Protein AF-A0A957CL96-F1 (afdb_monomer)

Foldseek 3Di:
DPAAEEEEAAQLPNVLLVVVVVVQQVPQDDPDPVSRHHYHYDHDNVLQDNLVCCVVVVDVDQSLVSSVVSVVVCVVVVHPYYDYSHPSCPDPVRND

Radius of gyration: 14.55 Å; Cα contacts (8 Å, |Δi|>4): 151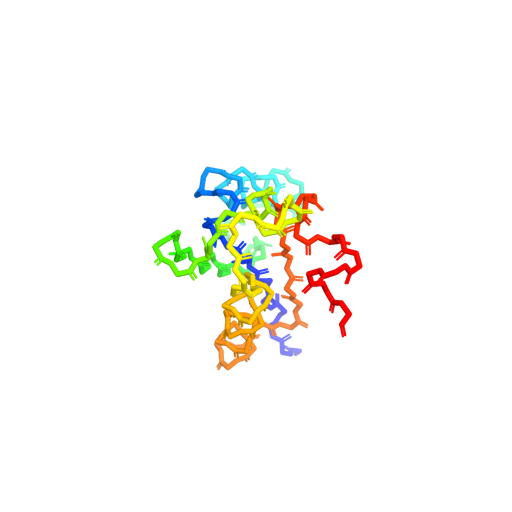; chains: 1; bounding box: 31×26×44 Å

Structure (mmCIF, N/CA/C/O backbone):
data_AF-A0A957CL96-F1
#
_entry.id   AF-A0A957CL96-F1
#
loop_
_atom_site.group_PDB
_atom_site.id
_atom_site.type_symbol
_atom_site.label_atom_id
_atom_site.label_alt_id
_atom_site.label_comp_id
_atom_site.label_asym_id
_atom_site.label_entity_id
_atom_site.label_seq_id
_atom_site.pdbx_PDB_ins_code
_atom_site.Cartn_x
_atom_site.Cartn_y
_atom_site.Cartn_z
_atom_site.occupancy
_atom_site.B_iso_or_equiv
_atom_site.auth_seq_id
_atom_site.auth_comp_id
_atom_site.auth_asym_id
_atom_site.auth_atom_id
_atom_site.pdbx_PDB_model_num
ATOM 1 N N . MET A 1 1 ? -18.797 -8.011 15.217 1.00 50.56 1 MET A N 1
ATOM 2 C CA . MET A 1 1 ? -18.455 -7.633 13.829 1.00 50.56 1 MET A CA 1
ATOM 3 C C . MET A 1 1 ? -16.966 -7.845 13.677 1.00 50.56 1 MET A C 1
ATOM 5 O O . MET A 1 1 ? -16.251 -7.521 14.615 1.00 50.56 1 MET A O 1
ATOM 9 N N . THR A 1 2 ? -16.512 -8.444 12.582 1.00 61.53 2 THR A N 1
ATOM 10 C CA . THR A 1 2 ? -15.079 -8.557 12.286 1.00 61.53 2 THR A CA 1
ATOM 11 C C . THR A 1 2 ? -14.493 -7.154 12.145 1.00 61.53 2 THR A C 1
ATOM 13 O O . THR A 1 2 ? -15.100 -6.299 11.496 1.00 61.53 2 THR A O 1
ATOM 16 N N . GLU A 1 3 ? -13.364 -6.908 12.798 1.00 77.44 3 GLU A N 1
ATOM 17 C CA . GLU A 1 3 ? -12.598 -5.669 12.673 1.00 77.44 3 GLU A CA 1
ATOM 18 C C . GLU A 1 3 ? -12.284 -5.393 11.194 1.00 77.44 3 GLU A C 1
ATOM 20 O O . GLU A 1 3 ? -11.892 -6.299 10.457 1.00 77.44 3 GLU A O 1
ATOM 25 N N . LYS A 1 4 ? -12.516 -4.160 10.730 1.00 86.94 4 LYS A N 1
ATOM 26 C CA . LYS A 1 4 ? -12.260 -3.772 9.338 1.00 86.94 4 LYS A CA 1
ATOM 27 C C . LYS A 1 4 ? -10.881 -3.130 9.249 1.00 86.94 4 LYS A C 1
ATOM 29 O O . LYS A 1 4 ? -10.733 -1.952 9.549 1.00 86.94 4 LYS A O 1
ATOM 34 N N . ILE A 1 5 ? -9.894 -3.916 8.832 1.00 96.88 5 ILE A N 1
ATOM 35 C CA . ILE A 1 5 ? -8.509 -3.469 8.663 1.00 96.88 5 ILE A CA 1
ATOM 36 C C . ILE A 1 5 ? -8.334 -2.829 7.277 1.00 96.88 5 ILE A C 1
ATOM 38 O O . ILE A 1 5 ? -8.745 -3.412 6.267 1.00 96.88 5 ILE A O 1
ATOM 42 N N . ILE A 1 6 ? -7.696 -1.658 7.220 1.00 98.12 6 ILE A N 1
ATOM 43 C CA . ILE A 1 6 ? -7.272 -1.009 5.971 1.00 98.12 6 ILE A CA 1
ATOM 44 C C . ILE A 1 6 ? -5.824 -1.407 5.670 1.00 98.12 6 ILE A C 1
ATOM 46 O O . ILE A 1 6 ? -4.933 -1.228 6.495 1.00 98.12 6 ILE A O 1
ATOM 50 N N . GLY A 1 7 ? -5.566 -1.922 4.473 1.00 98.44 7 GLY A N 1
ATOM 51 C CA . GLY A 1 7 ? -4.217 -2.128 3.959 1.00 98.44 7 GLY A CA 1
ATOM 52 C C . GLY A 1 7 ? -3.744 -0.946 3.114 1.00 98.44 7 GLY A C 1
ATOM 53 O O . GLY A 1 7 ? -4.495 -0.430 2.291 1.00 98.44 7 GLY A O 1
ATOM 54 N N . VAL A 1 8 ? -2.486 -0.544 3.262 1.00 98.56 8 VAL A N 1
ATOM 55 C CA . VAL A 1 8 ? -1.822 0.450 2.410 1.00 98.56 8 VAL A CA 1
ATOM 56 C C . VAL A 1 8 ? -0.630 -0.211 1.727 1.00 98.56 8 VAL A C 1
ATOM 58 O O . VAL A 1 8 ? 0.276 -0.712 2.394 1.00 98.56 8 VAL A O 1
ATOM 61 N N . VAL A 1 9 ? -0.632 -0.221 0.392 1.00 98.19 9 VAL A N 1
ATOM 62 C CA . VAL A 1 9 ? 0.494 -0.689 -0.428 1.00 98.19 9 VAL A CA 1
ATOM 63 C C . VAL A 1 9 ? 1.508 0.446 -0.549 1.00 98.19 9 VAL A C 1
ATOM 65 O O . VAL A 1 9 ? 1.434 1.290 -1.443 1.00 98.19 9 VAL A O 1
ATOM 68 N 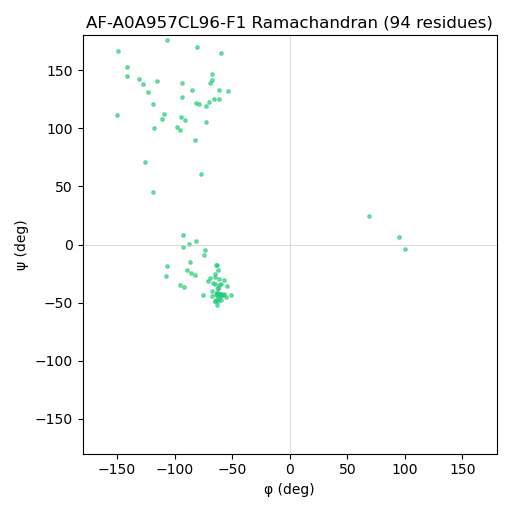N . GLY A 1 10 ? 2.445 0.494 0.390 1.00 96.00 10 GLY A N 1
ATOM 69 C CA . GLY A 1 10 ? 3.530 1.464 0.407 1.00 96.00 10 GLY A CA 1
ATOM 70 C C . GLY A 1 10 ? 4.691 1.083 -0.518 1.00 96.00 10 GLY A C 1
ATOM 71 O O . GLY A 1 10 ? 4.804 -0.031 -1.024 1.00 96.00 10 GLY A O 1
ATOM 72 N N . GLY A 1 11 ? 5.618 2.021 -0.709 1.00 94.38 11 GLY A N 1
ATOM 73 C CA . GLY A 1 11 ? 6.859 1.777 -1.454 1.00 94.38 11 GLY A CA 1
ATOM 74 C C . GLY A 1 11 ? 6.857 2.285 -2.897 1.00 94.38 11 GLY A C 1
ATOM 75 O O . GLY A 1 11 ? 7.908 2.272 -3.525 1.00 94.38 11 GLY A O 1
ATOM 76 N N . ALA A 1 12 ? 5.739 2.832 -3.386 1.00 93.00 12 ALA A N 1
ATOM 77 C CA . ALA A 1 12 ? 5.618 3.422 -4.723 1.00 93.00 12 ALA A CA 1
ATOM 78 C C . ALA A 1 12 ? 5.250 4.929 -4.714 1.00 93.00 12 ALA A C 1
ATOM 80 O O . ALA A 1 12 ? 4.398 5.359 -5.485 1.00 93.00 12 ALA A O 1
ATOM 81 N N . GLY A 1 13 ? 5.845 5.812 -3.902 1.00 93.81 13 GLY A N 1
ATOM 82 C CA . GLY A 1 13 ? 7.058 5.686 -3.079 1.00 93.81 13 GLY A CA 1
ATOM 83 C C . GLY A 1 13 ? 6.803 5.560 -1.563 1.00 93.81 13 GLY A C 1
ATOM 84 O O . GLY A 1 13 ? 5.659 5.658 -1.119 1.00 93.81 13 GLY A O 1
ATOM 85 N N . PRO A 1 14 ? 7.852 5.360 -0.737 1.00 94.81 14 PRO A N 1
ATOM 86 C CA . PRO A 1 14 ? 7.717 5.119 0.708 1.00 94.81 14 PRO A CA 1
ATOM 87 C C . PRO A 1 14 ? 6.938 6.197 1.467 1.00 94.81 14 PRO A C 1
ATOM 89 O O . PRO A 1 14 ? 6.064 5.873 2.267 1.00 94.81 14 PRO A O 1
ATOM 92 N N . TYR A 1 15 ? 7.224 7.472 1.188 1.00 98.06 15 TYR A N 1
ATOM 93 C CA . TYR A 1 15 ? 6.595 8.594 1.886 1.00 98.06 15 TYR A CA 1
ATOM 94 C C . TYR A 1 15 ? 5.111 8.755 1.553 1.00 98.06 15 TYR A C 1
ATOM 96 O O . TYR A 1 15 ? 4.354 9.172 2.419 1.00 98.06 15 TYR A O 1
ATOM 104 N N . ALA A 1 16 ? 4.673 8.360 0.354 1.00 98.00 16 ALA A N 1
ATOM 105 C CA . ALA A 1 16 ? 3.257 8.406 -0.010 1.00 98.00 16 ALA A CA 1
ATOM 106 C C . ALA A 1 16 ? 2.417 7.420 0.823 1.00 98.00 16 ALA A C 1
ATOM 108 O O . ALA A 1 16 ? 1.281 7.717 1.180 1.00 98.00 16 ALA A O 1
ATOM 109 N N . GLY A 1 17 ? 2.994 6.267 1.191 1.00 97.88 17 GLY A N 1
ATOM 110 C CA . GLY A 1 17 ? 2.370 5.330 2.129 1.00 97.88 17 GLY A CA 1
ATOM 111 C C . GLY A 1 17 ? 2.174 5.934 3.520 1.00 97.88 17 GLY A C 1
ATOM 112 O O . GLY A 1 17 ? 1.106 5.786 4.107 1.00 97.88 17 GLY A O 1
ATOM 113 N N . LEU A 1 18 ? 3.184 6.651 4.026 1.00 98.19 18 LEU A N 1
ATOM 114 C CA . LEU A 1 18 ? 3.105 7.337 5.321 1.00 98.19 18 LEU A CA 1
ATOM 115 C C . LEU A 1 18 ? 2.098 8.492 5.299 1.00 98.19 18 LEU A C 1
ATOM 117 O O . LEU A 1 18 ? 1.284 8.587 6.210 1.00 98.19 18 LEU A O 1
ATOM 121 N N . ASP A 1 19 ? 2.118 9.312 4.248 1.00 98.50 19 ASP A N 1
ATOM 122 C CA . ASP A 1 19 ? 1.179 10.424 4.053 1.00 98.50 19 ASP A CA 1
ATOM 123 C C . ASP A 1 19 ? -0.277 9.936 4.000 1.00 98.50 19 ASP A C 1
ATOM 125 O O . ASP A 1 19 ? -1.147 10.502 4.659 1.00 98.50 19 ASP A O 1
ATOM 129 N N . LEU A 1 20 ? -0.551 8.827 3.303 1.00 98.50 20 LEU A N 1
ATOM 130 C CA . LEU A 1 20 ? -1.888 8.233 3.313 1.00 98.50 20 LEU A CA 1
ATOM 131 C C . LEU A 1 20 ? -2.284 7.729 4.709 1.00 98.50 20 LEU A C 1
ATOM 133 O O . LEU A 1 20 ? -3.418 7.945 5.127 1.00 98.50 20 LEU A O 1
ATOM 137 N N . CYS A 1 21 ? -1.373 7.080 5.441 1.00 98.25 21 CYS A N 1
ATOM 138 C CA . CYS A 1 21 ? -1.659 6.637 6.809 1.00 98.25 21 CYS A CA 1
ATOM 139 C C . CYS A 1 21 ? -1.968 7.822 7.729 1.00 98.25 21 CYS A C 1
ATOM 141 O O . CYS A 1 21 ? -2.921 7.755 8.497 1.00 98.25 21 CYS A O 1
ATOM 143 N N . GLN A 1 22 ? -1.206 8.913 7.618 1.00 98.31 22 GLN A N 1
ATOM 144 C CA . GLN A 1 22 ? -1.453 10.139 8.370 1.00 98.31 22 GLN A CA 1
ATOM 145 C C . GLN A 1 22 ? -2.843 10.707 8.064 1.00 98.31 22 GLN A C 1
ATOM 147 O O . GLN A 1 22 ? -3.602 10.964 8.991 1.00 98.31 22 GLN A O 1
ATOM 152 N N . LYS A 1 23 ? -3.220 10.806 6.785 1.00 98.56 23 LYS A N 1
ATOM 153 C CA . LYS A 1 23 ? -4.551 11.287 6.378 1.00 98.56 23 LYS A CA 1
ATOM 154 C C . LYS A 1 23 ? -5.684 10.397 6.873 1.00 98.56 23 LYS A C 1
ATOM 156 O O . LYS A 1 23 ? -6.724 10.906 7.262 1.00 98.56 23 LYS A O 1
ATOM 161 N N . ILE A 1 24 ? -5.495 9.075 6.892 1.00 97.81 24 ILE A N 1
ATOM 162 C CA . ILE A 1 24 ? -6.489 8.166 7.483 1.00 97.81 24 ILE A CA 1
ATOM 163 C C . ILE A 1 24 ? -6.697 8.508 8.960 1.00 97.81 24 ILE A C 1
ATOM 165 O O . ILE A 1 24 ? -7.840 8.567 9.399 1.00 97.81 24 ILE A O 1
ATOM 169 N N . LEU A 1 25 ? -5.625 8.758 9.718 1.00 96.50 25 LEU A N 1
ATOM 170 C CA . LEU A 1 25 ? -5.738 9.147 11.124 1.00 96.50 25 LEU A CA 1
ATOM 171 C C . LEU A 1 25 ? -6.424 10.512 11.278 1.00 96.50 25 LEU A C 1
ATOM 173 O O . LEU A 1 25 ? -7.364 10.625 12.054 1.00 96.50 25 LEU A O 1
ATOM 177 N N . GLU A 1 26 ? -5.995 11.523 10.522 1.00 97.94 26 GLU A N 1
ATOM 178 C CA . GLU A 1 26 ? -6.531 12.893 10.594 1.00 97.94 26 GLU A CA 1
ATOM 179 C C . GLU A 1 26 ? -8.024 12.976 10.242 1.00 97.94 26 GLU A C 1
ATOM 181 O O . GLU A 1 26 ? -8.757 13.753 10.848 1.00 97.94 26 GLU A O 1
ATOM 186 N N . GLU A 1 27 ? -8.486 12.144 9.305 1.00 97.62 27 GLU A N 1
ATOM 187 C CA . GLU A 1 27 ? -9.884 12.098 8.859 1.00 97.62 27 GLU A CA 1
ATOM 188 C C . GLU A 1 27 ? -10.736 11.069 9.631 1.00 97.62 27 GLU A C 1
ATOM 190 O O . GLU A 1 27 ? -11.938 10.935 9.383 1.00 97.62 27 GLU A O 1
ATOM 195 N N . THR A 1 28 ? -10.147 10.318 10.570 1.00 96.44 28 THR A N 1
ATOM 196 C CA . THR A 1 28 ? -10.906 9.390 11.418 1.00 96.44 28 THR A CA 1
ATOM 197 C C . THR A 1 28 ? -11.565 10.147 12.567 1.00 96.44 28 THR A C 1
ATOM 199 O O . THR A 1 28 ? -10.902 10.760 13.398 1.00 96.44 28 THR A O 1
ATOM 202 N N . VAL A 1 29 ? -12.892 10.050 12.663 1.00 96.50 29 VAL A N 1
ATOM 203 C CA . VAL A 1 29 ? -13.641 10.549 13.823 1.00 96.50 29 VAL A CA 1
ATOM 204 C C . VAL A 1 29 ? -13.389 9.616 15.012 1.00 96.50 29 VAL A C 1
ATOM 206 O O . VAL A 1 29 ? -13.921 8.508 15.046 1.00 96.50 29 VAL A O 1
ATOM 209 N N . ALA A 1 30 ? -12.582 10.067 15.972 1.00 96.38 30 ALA A N 1
ATOM 210 C CA . ALA A 1 30 ? -12.173 9.309 17.155 1.00 96.38 30 ALA A CA 1
ATOM 211 C C . ALA A 1 30 ? -12.119 10.212 18.400 1.00 96.38 30 ALA A C 1
ATOM 213 O O . ALA A 1 30 ? -11.729 11.376 18.305 1.00 96.38 30 ALA A O 1
ATOM 214 N N . GLU A 1 31 ? -12.476 9.679 19.572 1.00 97.00 31 GLU A N 1
ATOM 215 C CA . GLU A 1 31 ? -12.366 10.392 20.860 1.00 97.00 31 GLU A CA 1
ATOM 216 C C . GLU A 1 31 ? -11.206 9.863 21.723 1.00 97.00 31 GLU A C 1
ATOM 218 O O . GLU A 1 31 ? -10.740 10.539 22.642 1.00 97.00 31 GLU A O 1
ATOM 223 N N . LYS A 1 32 ? -10.725 8.653 21.420 1.00 97.06 32 LYS A N 1
ATOM 224 C CA . LYS A 1 32 ? -9.593 7.971 22.064 1.00 97.06 32 LYS A CA 1
ATOM 225 C C . LYS A 1 32 ? -8.873 7.068 21.063 1.00 97.06 32 LYS A C 1
ATOM 227 O O . LYS A 1 32 ? -9.425 6.708 20.027 1.00 97.06 32 LYS A O 1
ATOM 232 N N . ASP A 1 33 ? -7.679 6.614 21.425 1.00 96.19 33 ASP A N 1
ATOM 233 C CA . ASP A 1 33 ? -6.822 5.797 20.556 1.00 96.19 33 ASP A CA 1
ATOM 234 C C . ASP A 1 33 ? -7.508 4.528 20.013 1.00 96.19 33 ASP A C 1
ATOM 236 O O . ASP A 1 33 ? -7.279 4.138 18.873 1.00 96.19 33 ASP A O 1
ATOM 240 N N . GLN A 1 34 ? -8.376 3.883 20.802 1.00 95.38 34 GLN A N 1
ATOM 241 C CA . GLN A 1 34 ? -9.062 2.648 20.395 1.00 95.38 34 GLN A CA 1
ATOM 242 C C . GLN A 1 34 ? -10.184 2.865 19.369 1.00 95.38 34 GLN A C 1
ATOM 244 O O . GLN A 1 34 ? -10.720 1.882 18.861 1.00 95.38 34 GLN A O 1
ATOM 249 N N . ASP A 1 35 ? -10.561 4.115 19.092 1.00 95.25 35 ASP A N 1
ATOM 250 C CA . ASP A 1 35 ? -11.574 4.434 18.082 1.00 95.25 35 ASP A CA 1
ATOM 251 C C . ASP A 1 35 ? -10.959 4.573 16.679 1.00 95.25 35 ASP A C 1
ATOM 253 O O . ASP A 1 35 ? -11.685 4.554 15.684 1.00 95.25 35 ASP A O 1
ATOM 257 N N . PHE A 1 36 ? -9.630 4.700 16.580 1.00 95.38 36 PHE A N 1
ATOM 258 C CA . PHE A 1 36 ? -8.952 4.772 15.291 1.00 95.38 36 PHE A CA 1
ATOM 259 C C . PHE A 1 36 ? -9.054 3.449 14.531 1.00 95.38 36 PHE A C 1
ATOM 261 O O . PHE A 1 36 ? -9.049 2.358 15.103 1.00 95.38 36 PHE A O 1
ATOM 268 N N . LEU A 1 37 ? -9.117 3.549 13.205 1.00 94.12 37 LEU A N 1
ATOM 269 C CA . LEU A 1 37 ? -9.142 2.383 12.331 1.00 94.12 37 LEU A CA 1
ATOM 270 C C . LEU A 1 37 ? -7.786 1.667 12.356 1.00 94.12 37 LEU A C 1
ATOM 272 O O . LEU A 1 37 ? -6.734 2.301 12.274 1.00 94.12 37 LEU A O 1
ATOM 276 N N . THR A 1 38 ? -7.803 0.336 12.383 1.00 96.38 38 THR A N 1
ATOM 277 C CA . THR A 1 38 ? -6.582 -0.461 12.226 1.00 96.38 38 THR A CA 1
ATOM 278 C C . THR A 1 38 ? -6.073 -0.361 10.790 1.00 96.38 38 THR A C 1
ATOM 280 O O . THR A 1 38 ? -6.779 -0.707 9.837 1.00 96.38 38 THR A O 1
ATOM 283 N N . VAL A 1 39 ? -4.823 0.085 10.636 1.00 97.56 39 VAL A N 1
ATOM 284 C CA . VAL A 1 39 ? -4.156 0.272 9.340 1.00 97.56 39 VAL A CA 1
ATOM 285 C C . VAL A 1 39 ? -2.860 -0.535 9.292 1.00 97.56 39 VAL A C 1
ATOM 287 O O . VAL A 1 39 ? -2.026 -0.440 10.189 1.00 97.56 39 VAL A O 1
ATOM 290 N N . ILE A 1 40 ? -2.656 -1.297 8.216 1.00 98.12 40 ILE A N 1
ATOM 291 C CA . ILE A 1 40 ? -1.389 -1.977 7.920 1.00 98.12 40 ILE A CA 1
ATOM 292 C C . ILE A 1 40 ? -0.733 -1.281 6.729 1.00 98.12 40 ILE A C 1
ATOM 294 O O . ILE A 1 40 ? -1.216 -1.391 5.604 1.00 98.12 40 ILE A O 1
ATOM 298 N N . ASN A 1 41 ? 0.399 -0.611 6.951 1.00 98.06 41 ASN A N 1
ATOM 299 C CA . ASN A 1 41 ? 1.248 -0.109 5.870 1.00 98.06 41 ASN A CA 1
ATOM 300 C C . ASN A 1 41 ? 2.302 -1.154 5.500 1.00 98.06 41 ASN A C 1
ATOM 302 O O . ASN A 1 41 ? 3.265 -1.370 6.239 1.00 98.06 41 ASN A O 1
ATOM 306 N N . TRP A 1 42 ? 2.135 -1.789 4.345 1.00 98.12 42 TRP A N 1
ATOM 307 C CA . TRP A 1 42 ? 3.106 -2.735 3.813 1.00 98.12 42 TRP A CA 1
ATOM 308 C C . TRP A 1 42 ? 3.989 -2.015 2.795 1.00 98.12 42 TRP A C 1
ATOM 310 O O . TRP A 1 42 ? 3.565 -1.779 1.672 1.00 98.12 42 TRP A O 1
ATOM 320 N N . SER A 1 43 ? 5.204 -1.625 3.191 1.00 97.44 43 SER A N 1
ATOM 321 C CA . SER A 1 43 ? 6.105 -0.818 2.356 1.00 97.44 43 SER A CA 1
ATOM 322 C C . SER A 1 43 ? 7.320 -1.626 1.897 1.00 97.44 43 SER A C 1
ATOM 324 O O . SER A 1 43 ? 8.208 -1.928 2.694 1.00 97.44 43 SER A O 1
ATOM 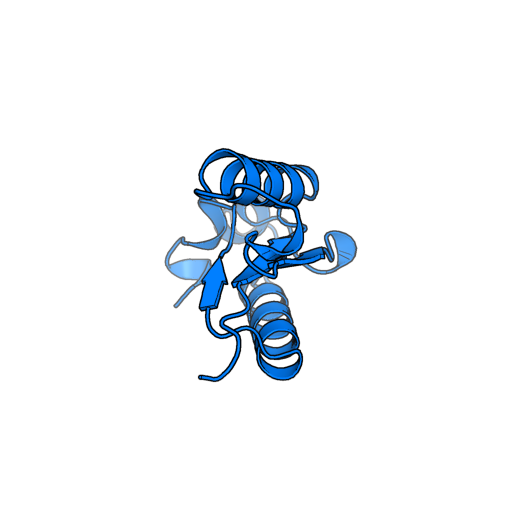326 N N . GLN A 1 44 ? 7.370 -1.980 0.606 1.00 96.62 44 GLN A N 1
ATOM 327 C CA . GLN A 1 44 ? 8.506 -2.691 -0.007 1.00 96.62 44 GLN A CA 1
ATOM 328 C C . GLN A 1 44 ? 9.044 -1.943 -1.242 1.00 96.62 44 GLN A C 1
ATOM 330 O O . GLN A 1 44 ? 8.869 -2.410 -2.370 1.00 96.62 44 GLN A O 1
ATOM 335 N N . PRO A 1 45 ? 9.710 -0.785 -1.071 1.00 96.56 45 PRO A N 1
ATOM 336 C CA . PRO A 1 45 ? 10.186 0.018 -2.203 1.00 96.56 45 PRO A CA 1
ATOM 337 C C . PRO A 1 45 ? 11.204 -0.703 -3.086 1.00 96.56 45 PRO A C 1
ATOM 339 O O . PRO A 1 45 ? 11.246 -0.476 -4.284 1.00 96.56 45 PRO A O 1
ATOM 342 N N . ASN A 1 46 ? 11.993 -1.618 -2.524 1.00 96.00 46 ASN A N 1
ATOM 343 C CA . ASN A 1 46 ? 12.954 -2.421 -3.279 1.00 96.00 46 ASN A CA 1
ATOM 344 C C . ASN A 1 46 ? 12.309 -3.523 -4.140 1.00 96.00 46 ASN A C 1
ATOM 346 O O . ASN A 1 46 ? 13.029 -4.257 -4.810 1.00 96.00 46 ASN A O 1
ATOM 350 N N . ARG A 1 47 ? 10.985 -3.709 -4.059 1.00 96.44 47 ARG A N 1
ATOM 351 C CA . ARG A 1 47 ? 10.241 -4.723 -4.820 1.00 96.44 47 ARG A CA 1
ATOM 352 C C . ARG A 1 47 ? 9.399 -4.130 -5.943 1.00 96.44 47 ARG A C 1
ATOM 354 O O . ARG A 1 47 ? 9.127 -4.839 -6.898 1.00 96.44 47 ARG A O 1
ATOM 361 N N . ILE A 1 48 ? 8.965 -2.875 -5.826 1.00 96.38 48 ILE A N 1
ATOM 362 C CA . ILE A 1 48 ? 8.142 -2.224 -6.848 1.00 96.38 48 ILE A CA 1
ATOM 363 C C . ILE A 1 48 ? 9.071 -1.441 -7.774 1.00 96.38 48 ILE A C 1
ATOM 365 O O . ILE A 1 48 ? 9.611 -0.412 -7.368 1.00 96.38 48 ILE A O 1
ATOM 369 N N . LEU A 1 49 ? 9.232 -1.914 -9.011 1.00 96.31 49 LEU A N 1
ATOM 370 C CA . LEU A 1 49 ? 10.005 -1.209 -10.035 1.00 96.31 49 LEU A CA 1
ATOM 371 C C . LEU A 1 49 ? 9.431 0.182 -10.334 1.00 96.31 49 LEU A C 1
ATOM 373 O O . LEU A 1 49 ? 8.305 0.523 -9.940 1.00 96.31 49 LEU A O 1
ATOM 377 N N . ASP A 1 50 ? 10.216 1.020 -11.006 1.00 97.38 50 ASP A N 1
ATOM 378 C CA . ASP A 1 50 ? 9.744 2.344 -11.379 1.00 97.38 50 ASP A CA 1
ATOM 379 C C . ASP A 1 50 ? 8.591 2.240 -12.388 1.00 97.38 50 ASP A C 1
ATOM 381 O O . ASP A 1 50 ? 8.679 1.596 -13.433 1.00 97.38 50 ASP A O 1
ATOM 385 N N . ARG A 1 51 ? 7.463 2.866 -12.043 1.00 97.50 51 ARG A N 1
ATOM 386 C CA . ARG A 1 51 ? 6.241 2.793 -12.852 1.00 97.50 51 ARG A CA 1
ATOM 387 C C . ARG A 1 51 ? 6.392 3.575 -14.154 1.00 97.50 51 ARG A C 1
ATOM 389 O O . ARG A 1 51 ? 5.784 3.209 -15.151 1.00 97.50 51 ARG A O 1
ATOM 396 N N . THR A 1 52 ? 7.171 4.651 -14.144 1.00 97.81 52 THR A N 1
ATOM 397 C CA . THR A 1 52 ? 7.393 5.493 -15.319 1.00 97.81 52 THR A CA 1
ATOM 398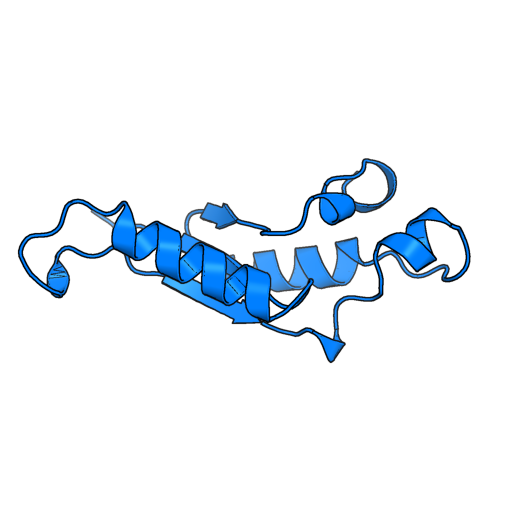 C C . THR A 1 52 ? 8.342 4.804 -16.288 1.00 97.81 52 THR A C 1
ATOM 400 O O . THR A 1 52 ? 8.044 4.767 -17.476 1.00 97.81 52 THR A O 1
ATOM 403 N N . GLU A 1 53 ? 9.430 4.204 -15.798 1.00 98.25 53 GLU A N 1
ATOM 404 C CA . GLU A 1 53 ? 10.354 3.425 -16.637 1.00 98.25 53 GLU A CA 1
ATOM 405 C C . GLU A 1 53 ? 9.622 2.288 -17.366 1.00 98.25 53 GLU A C 1
ATOM 407 O O . GLU A 1 53 ? 9.812 2.114 -18.570 1.00 98.25 53 GLU A O 1
ATOM 412 N N . TYR A 1 54 ? 8.720 1.576 -16.676 1.00 98.19 54 TYR A N 1
ATOM 413 C CA . TYR A 1 54 ? 7.891 0.536 -17.297 1.00 98.19 54 TYR A CA 1
ATOM 414 C C . TYR A 1 54 ? 6.972 1.105 -18.387 1.00 98.19 54 TYR A C 1
ATOM 416 O O . TYR A 1 54 ? 6.957 0.616 -19.514 1.00 98.19 54 TYR A O 1
ATOM 424 N N . LEU A 1 55 ? 6.248 2.192 -18.094 1.00 97.94 55 LEU A N 1
ATOM 425 C CA . LEU A 1 55 ? 5.349 2.827 -19.067 1.00 97.94 55 LEU A CA 1
ATOM 426 C C . LEU A 1 55 ? 6.076 3.418 -20.283 1.00 97.94 55 LEU A C 1
ATOM 428 O O . LEU A 1 55 ? 5.475 3.551 -21.347 1.00 97.94 55 LEU A O 1
ATOM 432 N N . LEU A 1 56 ? 7.350 3.778 -20.132 1.00 98.19 56 LEU A N 1
ATOM 433 C CA . LEU A 1 56 ? 8.208 4.255 -21.216 1.00 98.19 56 LEU A CA 1
ATOM 434 C C . LEU A 1 56 ? 8.926 3.117 -21.964 1.00 98.19 56 LEU A C 1
ATOM 436 O O . LEU A 1 56 ? 9.685 3.404 -22.890 1.00 98.19 56 LEU A O 1
ATOM 440 N N . GLY A 1 57 ? 8.713 1.852 -21.582 1.00 97.38 57 GLY A N 1
ATOM 441 C CA . GLY A 1 57 ? 9.357 0.687 -22.199 1.00 97.38 57 GLY A CA 1
ATOM 442 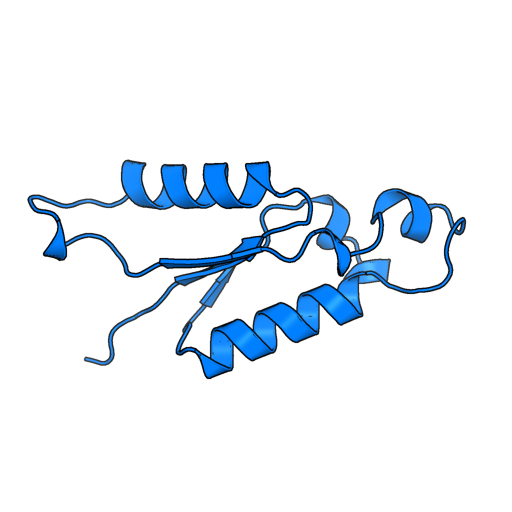C C . GLY A 1 57 ? 10.860 0.590 -21.924 1.00 97.38 57 GLY A C 1
ATOM 443 O O . GLY A 1 57 ? 11.599 0.029 -22.727 1.00 97.38 57 GLY A O 1
ATOM 444 N N . GLN A 1 58 ? 11.331 1.185 -20.826 1.00 98.12 58 GLN A N 1
ATOM 445 C CA . GLN A 1 58 ? 12.736 1.127 -20.402 1.00 98.12 58 GLN A CA 1
ATOM 446 C C . GLN A 1 58 ? 13.026 -0.124 -19.566 1.00 98.12 58 GLN A C 1
ATOM 448 O O . GLN A 1 58 ? 14.166 -0.584 -19.517 1.00 98.12 58 GLN A O 1
ATOM 453 N N . VAL A 1 59 ? 11.988 -0.673 -18.932 1.00 95.94 59 VAL A N 1
ATOM 454 C CA . VAL A 1 59 ? 12.009 -1.968 -18.251 1.00 95.94 59 VAL A CA 1
ATOM 455 C C . VAL A 1 59 ? 10.811 -2.794 -18.704 1.00 95.94 59 VAL A C 1
ATOM 457 O O . VAL A 1 59 ? 9.720 -2.260 -18.895 1.00 95.94 59 VAL A O 1
ATOM 460 N N . ASP A 1 60 ? 11.015 -4.100 -18.854 1.00 95.31 60 ASP A N 1
ATOM 461 C CA . ASP A 1 60 ? 9.976 -5.018 -19.341 1.00 95.31 60 ASP A CA 1
ATOM 462 C C . ASP A 1 60 ? 9.106 -5.589 -18.210 1.00 95.31 60 ASP A C 1
ATOM 464 O O . ASP A 1 60 ? 7.985 -6.048 -18.436 1.00 95.31 60 ASP A O 1
ATOM 468 N N . GLU A 1 61 ? 9.617 -5.591 -16.977 1.00 96.88 61 GLU A N 1
ATOM 469 C CA . GLU A 1 61 ? 8.919 -6.165 -15.830 1.00 96.88 61 GLU A CA 1
ATOM 470 C C . GLU A 1 61 ? 7.839 -5.204 -15.314 1.00 96.88 61 GLU A C 1
ATOM 472 O O . GLU A 1 61 ? 8.115 -4.077 -14.900 1.00 96.88 61 GLU A O 1
ATOM 477 N N . ASN A 1 62 ? 6.589 -5.675 -15.319 1.00 97.81 62 ASN A N 1
ATOM 478 C CA . ASN A 1 62 ? 5.445 -4.892 -14.870 1.00 97.81 62 ASN A CA 1
ATOM 479 C C . ASN A 1 62 ? 5.441 -4.752 -13.326 1.00 97.81 62 ASN A C 1
ATOM 481 O O . ASN A 1 62 ? 5.278 -5.758 -12.623 1.00 97.81 62 ASN A O 1
ATOM 485 N N . PRO A 1 63 ? 5.522 -3.526 -12.763 1.00 97.69 63 PRO A N 1
ATOM 486 C CA . PRO A 1 63 ? 5.492 -3.299 -11.313 1.00 97.69 63 PRO A CA 1
ATOM 487 C C . PRO A 1 63 ? 4.168 -3.720 -10.650 1.00 97.69 63 PRO A C 1
ATOM 489 O O . PRO A 1 63 ? 4.123 -3.915 -9.431 1.00 97.69 63 PRO A O 1
ATOM 492 N N . GLY A 1 64 ? 3.099 -3.891 -11.434 1.00 97.81 64 GLY A N 1
ATOM 493 C CA . GLY A 1 64 ? 1.798 -4.396 -11.002 1.00 97.81 64 GLY A CA 1
ATOM 494 C C . GLY A 1 64 ? 1.875 -5.779 -10.356 1.00 97.81 64 GLY A C 1
ATOM 495 O O . GLY A 1 64 ? 1.138 -6.049 -9.408 1.00 97.81 64 GLY A O 1
ATOM 496 N N . VAL A 1 65 ? 2.829 -6.627 -10.765 1.00 97.44 65 VAL A N 1
ATOM 497 C CA . VAL A 1 65 ? 3.038 -7.956 -10.163 1.00 97.44 65 VAL A CA 1
ATOM 498 C C . VAL A 1 65 ? 3.432 -7.827 -8.689 1.00 97.44 65 VAL A C 1
ATOM 500 O O . VAL A 1 65 ? 2.771 -8.394 -7.815 1.00 97.44 65 VAL A O 1
ATOM 503 N N . ALA A 1 66 ? 4.449 -7.014 -8.390 1.00 97.38 66 ALA A N 1
ATOM 504 C CA . ALA A 1 66 ? 4.906 -6.771 -7.022 1.00 97.38 66 ALA A CA 1
ATOM 505 C C . ALA A 1 66 ? 3.847 -6.054 -6.165 1.00 97.38 66 ALA A C 1
ATOM 507 O O . ALA A 1 66 ? 3.732 -6.315 -4.964 1.00 97.38 66 ALA A O 1
ATOM 508 N N . ILE A 1 67 ? 3.047 -5.169 -6.770 1.00 97.94 67 ILE A N 1
ATOM 509 C CA . ILE A 1 67 ? 1.906 -4.515 -6.110 1.00 97.94 67 ILE A CA 1
ATOM 510 C C . ILE A 1 67 ? 0.833 -5.551 -5.746 1.00 97.94 67 ILE A C 1
ATOM 512 O O . ILE A 1 67 ? 0.399 -5.605 -4.594 1.00 97.94 67 ILE A O 1
ATOM 516 N N . ALA A 1 68 ? 0.448 -6.425 -6.679 1.00 97.56 68 ALA A N 1
ATOM 517 C CA . ALA A 1 68 ? -0.550 -7.468 -6.451 1.00 97.56 68 ALA A CA 1
ATOM 518 C C . ALA A 1 68 ? -0.109 -8.467 -5.369 1.00 97.56 68 ALA A C 1
ATOM 520 O O . ALA A 1 68 ? -0.921 -8.911 -4.556 1.00 97.56 68 ALA A O 1
ATOM 521 N N . GLU A 1 69 ? 1.178 -8.811 -5.307 1.00 97.69 69 GLU A N 1
ATOM 522 C CA . GLU A 1 69 ? 1.729 -9.608 -4.207 1.00 97.69 69 GLU A CA 1
ATOM 523 C C . GLU A 1 69 ? 1.561 -8.929 -2.845 1.00 97.69 69 GLU A C 1
ATOM 525 O O . GLU A 1 69 ? 1.203 -9.592 -1.871 1.00 97.69 69 GLU A O 1
ATOM 530 N N . GLN A 1 70 ? 1.794 -7.619 -2.756 1.00 97.75 70 GLN A N 1
ATOM 531 C CA . GLN A 1 70 ? 1.594 -6.874 -1.513 1.00 97.75 70 GLN A CA 1
ATOM 532 C C . GLN A 1 70 ? 0.117 -6.804 -1.122 1.00 97.75 70 GLN A C 1
ATOM 534 O O . GLN A 1 70 ? -0.202 -7.028 0.044 1.00 97.75 70 GLN A O 1
ATOM 539 N N . VAL A 1 71 ? -0.792 -6.606 -2.082 1.00 97.88 71 VAL A N 1
ATOM 540 C CA . VAL A 1 71 ? -2.244 -6.688 -1.840 1.00 97.88 71 VAL A CA 1
ATOM 541 C C . VAL A 1 71 ? -2.632 -8.062 -1.286 1.00 97.88 71 VAL A C 1
ATOM 543 O O . VAL A 1 71 ? -3.371 -8.140 -0.305 1.00 97.88 71 VAL A O 1
ATOM 546 N N . ARG A 1 72 ? -2.089 -9.158 -1.836 1.00 98.00 72 ARG A N 1
ATOM 547 C CA . ARG A 1 72 ? -2.328 -10.514 -1.304 1.00 98.00 72 ARG A CA 1
ATOM 548 C C . ARG A 1 72 ? -1.797 -10.684 0.122 1.00 98.00 72 ARG A C 1
ATOM 550 O O . ARG A 1 72 ? -2.483 -11.286 0.943 1.00 98.00 72 ARG A O 1
ATOM 557 N N . LYS A 1 73 ? -0.612 -10.145 0.435 1.00 98.06 73 LYS A N 1
ATOM 558 C CA . LYS A 1 73 ? -0.048 -10.167 1.800 1.00 98.06 73 LYS A CA 1
ATOM 559 C C . LYS A 1 73 ? -0.917 -9.384 2.782 1.00 98.06 73 LYS A C 1
ATOM 561 O O . LYS A 1 73 ? -1.175 -9.879 3.872 1.00 98.06 73 LYS A O 1
ATOM 566 N N . LEU A 1 74 ? -1.415 -8.214 2.381 1.00 98.12 74 LEU A N 1
ATOM 567 C CA . LEU A 1 74 ? -2.359 -7.421 3.172 1.00 98.12 74 LEU A CA 1
ATOM 568 C C . LEU A 1 74 ? -3.661 -8.191 3.426 1.00 98.12 74 LEU A C 1
ATOM 570 O O . LEU A 1 74 ? -4.108 -8.263 4.567 1.00 98.12 74 LEU A O 1
ATOM 574 N N . GLY A 1 75 ? -4.227 -8.831 2.398 1.00 97.50 75 GLY A N 1
ATOM 575 C CA . GLY A 1 75 ? -5.411 -9.683 2.546 1.00 97.50 75 GLY A CA 1
ATOM 576 C C . GLY A 1 75 ? -5.176 -10.864 3.496 1.00 97.50 75 GLY A C 1
ATOM 577 O O . GLY A 1 75 ? -5.997 -11.128 4.369 1.00 97.50 75 GLY A O 1
ATOM 578 N N . ALA A 1 76 ? -4.019 -11.528 3.398 1.00 97.69 76 ALA A N 1
ATOM 579 C CA . ALA A 1 76 ? -3.622 -12.591 4.326 1.00 97.69 76 ALA A CA 1
ATOM 580 C C . ALA A 1 76 ? -3.399 -12.085 5.765 1.00 97.69 76 ALA A C 1
ATOM 582 O O . ALA A 1 76 ? -3.605 -12.836 6.715 1.00 97.69 76 ALA A O 1
AT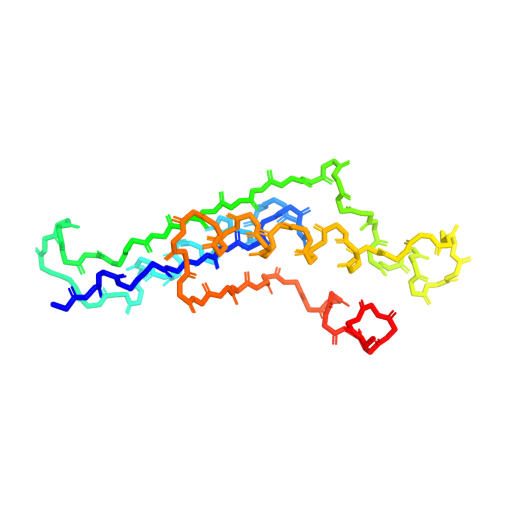OM 583 N N . ALA A 1 77 ? -3.019 -10.816 5.928 1.00 96.69 77 ALA A N 1
ATOM 584 C CA . ALA A 1 77 ? -2.912 -10.139 7.219 1.00 96.69 77 ALA A CA 1
ATOM 585 C C . ALA A 1 77 ? -4.263 -9.617 7.755 1.00 96.69 77 ALA A C 1
ATOM 587 O O . ALA A 1 77 ? -4.297 -8.995 8.814 1.00 96.69 77 ALA A O 1
ATOM 588 N N . GLY A 1 78 ? -5.371 -9.870 7.049 1.00 96.44 78 GLY A N 1
ATOM 589 C CA . GLY A 1 78 ? -6.725 -9.518 7.482 1.00 96.44 78 GLY A CA 1
ATOM 590 C C . GLY A 1 78 ? -7.258 -8.188 6.947 1.00 96.44 78 GLY A C 1
ATOM 591 O O . GLY A 1 78 ? -8.351 -7.785 7.343 1.00 96.44 78 GLY A O 1
ATOM 592 N N . ALA A 1 79 ? -6.539 -7.508 6.044 1.00 97.44 79 ALA A N 1
ATOM 593 C CA . ALA A 1 79 ? -7.042 -6.294 5.404 1.00 97.44 79 ALA A CA 1
ATOM 594 C C . ALA A 1 79 ? -8.322 -6.586 4.604 1.00 97.44 79 ALA A C 1
ATOM 596 O O . ALA A 1 79 ? -8.338 -7.439 3.717 1.00 97.44 79 ALA A O 1
ATOM 597 N N . ALA A 1 80 ? -9.391 -5.847 4.904 1.00 96.38 80 ALA A N 1
ATOM 598 C CA . ALA A 1 80 ? -10.668 -5.942 4.198 1.00 96.38 80 ALA A CA 1
ATOM 599 C C . ALA A 1 80 ? -10.672 -5.120 2.900 1.00 96.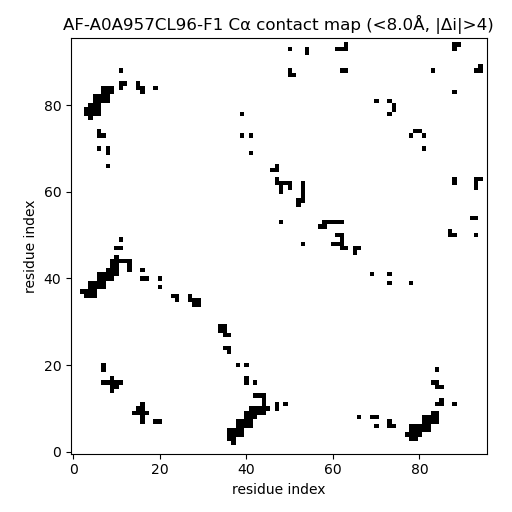38 80 ALA A C 1
ATOM 601 O O . ALA A 1 80 ? -11.420 -5.418 1.971 1.00 96.38 80 ALA A O 1
ATOM 602 N N . VAL A 1 81 ? -9.844 -4.075 2.850 1.0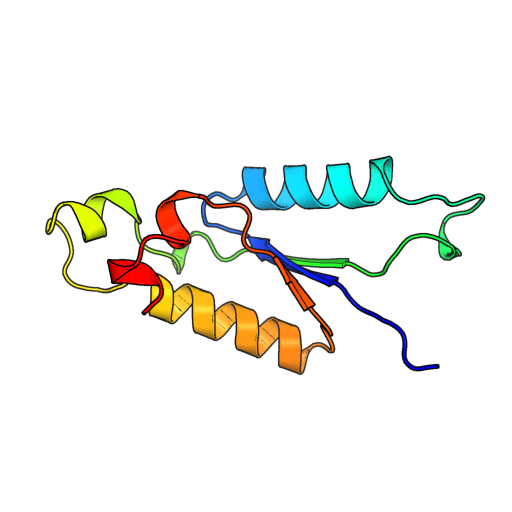0 96.69 81 VAL A N 1
ATOM 603 C CA . VAL A 1 81 ? -9.640 -3.193 1.697 1.00 96.69 81 VAL A CA 1
ATOM 604 C C . VAL A 1 81 ? -8.163 -2.834 1.592 1.00 96.69 81 VAL A C 1
ATOM 606 O O . VAL A 1 81 ? -7.465 -2.808 2.606 1.00 96.69 81 VAL A O 1
ATOM 609 N N . ALA A 1 82 ? -7.688 -2.539 0.383 1.00 97.19 82 ALA A N 1
ATOM 610 C CA . ALA A 1 82 ? -6.326 -2.076 0.148 1.00 97.19 82 ALA A CA 1
ATOM 611 C C . ALA A 1 82 ? -6.326 -0.773 -0.660 1.00 97.19 82 ALA A C 1
ATOM 613 O O . ALA A 1 82 ? -7.076 -0.643 -1.626 1.00 97.19 82 ALA A O 1
ATOM 614 N N . ALA A 1 83 ? -5.469 0.168 -0.275 1.00 97.81 83 ALA A N 1
ATOM 615 C CA . ALA A 1 83 ? -5.237 1.426 -0.971 1.00 97.81 83 ALA A CA 1
ATOM 616 C C . ALA A 1 83 ? -3.801 1.487 -1.505 1.00 97.81 83 ALA A C 1
ATOM 618 O O . ALA A 1 83 ? -2.856 1.066 -0.836 1.00 97.81 83 ALA A O 1
ATOM 619 N N . ILE A 1 84 ? -3.634 2.034 -2.708 1.00 98.19 84 ILE A N 1
ATOM 620 C CA . ILE A 1 84 ? -2.337 2.196 -3.372 1.00 98.19 84 ILE A CA 1
ATOM 621 C C . ILE A 1 84 ? -2.113 3.707 -3.569 1.00 98.19 84 ILE A C 1
ATOM 623 O O . ILE A 1 84 ? -2.676 4.285 -4.493 1.00 98.19 84 ILE A O 1
ATOM 627 N N . PRO A 1 85 ? -1.327 4.402 -2.729 1.00 98.00 85 PRO A N 1
ATOM 628 C CA . PRO A 1 85 ? -1.077 5.840 -2.871 1.00 98.00 85 PRO A CA 1
ATOM 629 C C . PRO A 1 85 ? -0.067 6.137 -3.996 1.00 98.00 85 PRO A C 1
ATOM 631 O O . PRO A 1 85 ? 1.014 6.677 -3.772 1.00 98.00 85 PRO A O 1
ATOM 634 N N . CYS A 1 86 ? -0.402 5.747 -5.228 1.00 97.75 86 CYS A N 1
ATOM 635 C CA . CYS A 1 86 ? 0.411 5.960 -6.421 1.00 97.75 86 CYS A CA 1
ATOM 636 C C . CYS A 1 86 ? -0.484 6.100 -7.656 1.00 97.75 86 CYS A C 1
ATOM 638 O O . CYS A 1 86 ? -1.070 5.120 -8.113 1.00 97.75 86 CYS A O 1
ATOM 640 N N . ASN A 1 87 ? -0.555 7.296 -8.241 1.00 97.69 87 ASN A N 1
ATOM 641 C CA . ASN A 1 87 ? -1.378 7.530 -9.433 1.00 97.69 87 ASN A CA 1
ATOM 642 C C . ASN A 1 87 ? -0.896 6.699 -10.632 1.00 97.69 87 ASN A C 1
ATOM 644 O O . ASN A 1 87 ? -1.695 6.024 -11.272 1.00 97.69 87 ASN A O 1
ATOM 648 N N . THR A 1 88 ? 0.414 6.680 -10.900 1.00 97.69 88 THR A N 1
ATOM 649 C CA . THR A 1 88 ? 0.993 5.960 -12.047 1.00 97.69 88 THR A CA 1
ATOM 650 C C . THR A 1 88 ? 0.701 4.458 -12.002 1.00 97.69 88 THR A C 1
ATOM 652 O O . THR A 1 88 ? 0.474 3.851 -13.044 1.00 97.69 88 THR A O 1
ATOM 655 N N . ALA A 1 89 ? 0.641 3.868 -10.802 1.00 97.06 89 ALA A N 1
ATOM 656 C CA . ALA A 1 89 ? 0.327 2.452 -10.607 1.00 97.06 89 ALA A CA 1
ATOM 657 C C . ALA A 1 89 ? -1.096 2.056 -11.044 1.00 97.06 89 ALA A C 1
ATOM 659 O O . ALA A 1 89 ? -1.348 0.875 -11.244 1.00 97.06 89 ALA A O 1
ATOM 660 N N . HIS A 1 90 ? -2.006 3.022 -11.204 1.00 96.94 90 HIS A N 1
ATOM 661 C CA . HIS A 1 90 ? -3.371 2.796 -11.693 1.00 96.94 90 HIS A CA 1
ATOM 662 C C . HIS A 1 90 ? -3.500 2.965 -13.212 1.00 96.94 9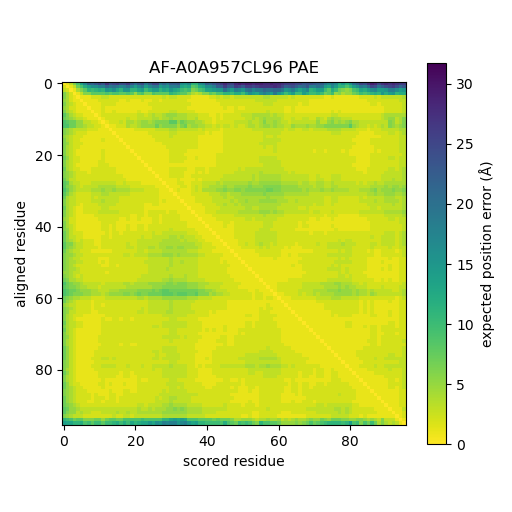0 HIS A C 1
ATOM 664 O O . HIS A 1 90 ? -4.609 3.004 -13.741 1.00 96.94 90 HIS A O 1
ATOM 670 N N . SER A 1 91 ? -2.387 3.123 -13.931 1.00 97.62 91 SER A N 1
ATOM 671 C CA . SER A 1 91 ? -2.427 3.141 -15.392 1.00 97.62 91 SER A CA 1
ATOM 672 C C . SER A 1 91 ? -2.816 1.755 -15.941 1.00 97.62 91 SER A C 1
ATOM 674 O O . SER A 1 91 ? -2.337 0.750 -15.407 1.00 97.62 91 SER A O 1
ATOM 676 N N . PRO A 1 92 ? -3.625 1.677 -17.019 1.00 96.44 92 PRO A N 1
ATOM 677 C CA . PRO A 1 92 ? -4.061 0.402 -17.595 1.00 96.44 92 PRO A CA 1
ATOM 678 C C . PRO A 1 92 ? -2.923 -0.589 -17.893 1.00 96.44 92 PRO A C 1
ATOM 680 O O . PRO A 1 92 ? -3.043 -1.736 -17.484 1.00 96.44 92 PRO A O 1
ATOM 683 N N . PRO A 1 93 ? -1.764 -0.187 -18.466 1.00 96.88 93 PRO A N 1
ATOM 684 C CA . PRO A 1 93 ? -0.677 -1.136 -18.726 1.00 96.88 93 PRO A CA 1
ATOM 685 C C . PRO A 1 93 ? -0.081 -1.789 -17.470 1.00 96.88 93 PRO A C 1
ATOM 687 O O . PRO A 1 93 ? 0.563 -2.826 -17.572 1.00 96.88 93 PRO A O 1
ATOM 690 N N . ILE A 1 94 ? -0.237 -1.168 -16.295 1.00 97.00 94 ILE A N 1
ATOM 691 C CA . ILE A 1 94 ? 0.254 -1.707 -15.020 1.00 97.00 94 ILE A CA 1
ATOM 692 C C . ILE A 1 94 ? -0.822 -2.543 -14.321 1.00 97.00 94 ILE A C 1
ATOM 694 O O . ILE A 1 94 ? -0.490 -3.525 -13.657 1.00 97.00 94 ILE A O 1
ATOM 698 N N . TYR A 1 95 ? -2.082 -2.119 -14.425 1.00 86.62 95 TYR A N 1
ATOM 699 C CA . TYR A 1 95 ? -3.187 -2.626 -13.614 1.00 86.62 95 TYR A CA 1
ATOM 700 C C . TYR A 1 95 ? -4.007 -3.745 -14.277 1.00 86.62 95 TYR A C 1
ATOM 702 O O . TYR A 1 95 ? -4.483 -4.621 -13.550 1.00 86.62 95 TYR A O 1
ATOM 710 N N . ASP A 1 96 ? -4.181 -3.705 -15.603 1.00 78.81 96 ASP A N 1
ATOM 711 C CA . ASP A 1 96 ? -4.980 -4.677 -16.373 1.00 78.81 96 ASP A CA 1
ATOM 712 C C . ASP A 1 96 ? -4.227 -6.000 -16.611 1.00 78.81 96 ASP A C 1
ATOM 714 O O . ASP A 1 96 ? -4.885 -7.067 -16.543 1.00 78.81 96 ASP A O 1
#

Secondary structure (DSSP, 8-state):
----EEEEEE-SSHHHHHHHHHHHHHTS--SSGGGSPPEEEEE-TTTS--HHHHHTTS--S-THHHHHHHHHHHHHTTEEEEE---SGGGSHHHH-

pLDDT: mean 95.7, std 6.68, range [50.56, 98.56]

Solvent-accessible surface area (backbone atoms only — not comparable to full-atom values): 5538 Å² total; per-residue (Å²): 129,84,79,71,23,40,19,30,49,21,14,65,44,57,65,39,32,51,52,52,53,51,49,54,58,74,72,48,88,56,93,51,81,86,56,52,76,54,70,48,76,51,64,48,45,95,60,38,54,63,58,64,44,33,77,70,68,76,40,89,71,59,36,36,58,48,49,52,52,47,52,51,51,33,44,74,72,52,26,74,45,76,44,65,61,34,75,70,60,67,36,62,95,39,63,113

Sequence (96 aa):
MTEKIIGVVGGAGPYAGLDLCQKILEETVAEKDQDFLTVINWSQPNRILDRTEYLLGQVDENPGVAIAEQVRKLGAAGAAVAAIPCNTAHSPPIYD

Nearest PDB structures (foldseek):
  3s7z-assembly1_B  TM=9.561E-01  e=1.881E-05  Salmonella enterica subsp. enterica serovar Typhimurium str. LT2
  2dx7-assembly1_B  TM=9.602E-01  e=5.394E-05  Pyrococcus horikoshii OT3
  5b19-assembly1_A  TM=9.159E-01  e=3.634E-05  Picrophilus oshimae DSM 9789
  5wxy-assembly1_A  TM=7.461E-01  e=1.044E-03  Microcystis aeruginosa PCC 7806
  5wxx-assembly1_A-2  TM=7.113E-01  e=1.451E-03  Microcystis aeruginosa PCC 7806

Mean predicted aligned error: 2.9 Å